Protein 9GY1 (pdb70)

Foldseek 3Di:
DDDDDDPDFAFDDQFAADFDAWAADDPHDGQQETKGADAWFGFTWDGAKFFWAAFAQDPPQRTKTWTAHPQQKIKIKGQFPHFDDDGGDIHHHGDTGTTWHPPDDPDHIIITMFIGRNVHGTDTCPCVRPVGD

InterPro domains:
  IPR011055 Duplicated hybrid motif [G3DSA:2.70.70.10] (82-232)
  IPR011055 Duplicated hybrid motif [SSF51261] (98-229)
  IPR016047 M23ase, beta-sheet core domain [PF01551] (129-225)
  IPR050570 Bacterial cell wall metabolism enzyme [PTHR21666] (83-231)

Organism: NCBI:txid585529

Secondary structure (DSSP, 8-state):
----SS-------S--SEEEE-SEEETTEEE-SEEEE--TT-EEE-SSSEEEEEEEEETTTEEEEEEE-TTS-EEEEESEEEE---TT-EE-TT-EEEEEB--SSSSPSEEEEEEEGGGSS-B-HHHHHHS--

Solvent-accessible surface area: 7519 Å² total; per-residue (Å²): 225,211,213,119,127,120,91,53,86,145,30,46,82,0,2,111,46,162,113,65,23,33,75,11,117,81,180,83,160,81,4,62,0,6,8,12,11,66,39,78,24,22,50,0,54,0,0,5,47,0,42,1,53,40,25,8,119,21,186,68,45,49,84,52,0,53,0,113,0,106,100,11,9,16,0,1,0,0,36,6,86,40,70,98,8,73,99,51,65,120,2,85,20,28,68,67,0,2,61,0,2,15,117,71,122,129,81,39,42,12,0,16,0,10,0,58,59,68,30,32,126,17,65,52,0,50,59,29,21,147,140,101,144

B-factor: mean 14.59, std 9.45, range [0.47, 75.94]

Nearest PDB structures (foldseek):
  4bh5-assembly4_D  TM=9.106E-01  e=2.310E-10  Escherichia coli K-12
  8c0j-assembly1_B  TM=9.126E-01  e=6.199E-10  Citrobacter rodentium
  8tzl-assembly1_E  TM=9.162E-01  e=1.846E-09  Vibrio cholerae
  2gu1-assembly1_A  TM=8.593E-01  e=3.269E-09  Vibrio cholerae
  6ue4-assembly1_B  TM=8.703E-01  e=9.240E-09  Vibrio cholerae O1 biovar El Tor str. N16961

Radius of gyration: 14.31 Å; Cα contacts (8 Å, |Δi|>4): 347; chains: 1; bounding box: 33×42×35 Å

Structure (mmCIF, N/CA/C/O backbone):
data_9GY1
#
_entry.id   9GY1
#
_cell.length_a   52.690
_cell.length_b   52.690
_cell.length_c   77.490
_cell.angle_alpha   90.000
_cell.angle_beta   90.000
_cell.angle_gamma   120.000
#
_symmetry.space_group_name_H-M   'P 61'
#
loop_
_entity.id
_entity.type
_entity.pdbx_description
1 polymer 'Peptidase, M23 family'
2 non-polymer 'ZINC ION'
3 water water
#
loop_
_atom_site.group_PDB
_atom_site.id
_atom_site.type_symbol
_atom_site.label_atom_id
_atom_site.label_alt_id
_atom_site.label_comp_id
_atom_site.label_asym_id
_atom_site.label_entity_id
_atom_site.label_seq_id
_atom_site.pdbx_PDB_ins_code
_atom_site.Cartn_x
_atom_site.Cartn_y
_atom_site.Cartn_z
_atom_site.occupancy
_atom_site.B_iso_or_equiv
_atom_site.auth_seq_id
_atom_site.auth_comp_id
_atom_site.auth_asym_id
_atom_site.auth_atom_id
_atom_site.pdbx_PDB_model_num
ATOM 1 N N . LEU A 1 12 ? 13.60840 1.42154 52.37202 1.000 32.25945 12 LEU A N 1
ATOM 2 C CA . LEU A 1 12 ? 14.50744 2.12349 53.28954 1.000 30.60655 12 LEU A CA 1
ATOM 3 C C . LEU A 1 12 ? 15.96402 1.96305 52.84913 1.000 24.65320 12 LEU A C 1
ATOM 4 O O . LEU A 1 12 ? 16.43696 0.85357 52.59097 1.000 21.76584 12 LEU A O 1
ATOM 9 N N . TYR A 1 13 ? 16.66440 3.08482 52.74852 1.000 22.18902 13 TYR A N 1
ATOM 10 C CA . TYR A 1 13 ? 18.03648 3.09651 52.26729 1.000 21.32521 13 TYR A CA 1
ATOM 11 C C . TYR A 1 13 ? 18.91892 3.81991 53.26911 1.000 20.51621 13 TYR A C 1
ATOM 12 O O . TYR A 1 13 ? 18.50322 4.79800 53.89983 1.000 23.56180 13 TYR A O 1
ATOM 21 N N . PHE A 1 14 ? 20.13586 3.32317 53.41696 1.000 15.70362 14 PHE A N 1
ATOM 22 C CA . PHE A 1 14 ? 21.18442 3.99215 54.17093 1.000 15.54116 14 PHE A CA 1
ATOM 23 C C . PHE A 1 14 ? 22.06692 4.73493 53.18249 1.000 13.28111 14 PHE A C 1
ATOM 24 O O . PHE A 1 14 ? 22.60065 4.12670 52.24693 1.000 13.15037 14 PHE A O 1
ATOM 32 N N . GLN A 1 15 ? 22.22092 6.04254 53.38876 1.000 15.01665 15 GLN A N 1
ATOM 33 C CA . GLN A 1 15 ? 23.00481 6.88924 52.49989 1.000 18.02454 15 GLN A CA 1
ATOM 34 C C . GLN A 1 15 ? 23.61142 8.01811 53.32625 1.000 17.87882 15 GLN A C 1
ATOM 35 O O . GLN A 1 15 ? 22.94077 8.57870 54.19720 1.000 17.74098 15 GLN A O 1
ATOM 41 N N . SER A 1 16 ? 24.87865 8.35279 53.04869 1.000 18.35422 16 SER A N 1
ATOM 42 C CA . SER A 1 16 ? 25.53376 9.46877 53.73945 1.000 21.09041 16 SER A CA 1
ATOM 43 C C . SER A 1 16 ? 25.19503 10.81018 53.09326 1.000 24.56088 16 SER A C 1
ATOM 44 O O . SER A 1 16 ? 24.61139 11.68840 53.73088 1.000 27.21601 16 SER A O 1
ATOM 47 N N . ASN A 1 17 ? 25.58275 11.00576 51.84087 1.000 25.79744 17 ASN A N 1
ATOM 48 C CA . ASN A 1 17 ? 25.25323 12.22400 51.10803 1.000 28.11129 17 ASN A CA 1
ATOM 49 C C . ASN A 1 17 ? 23.95581 11.98938 50.35102 1.000 28.88955 17 ASN A C 1
ATOM 50 O O . ASN A 1 17 ? 23.81415 10.97103 49.67236 1.000 28.29101 17 ASN A O 1
ATOM 55 N N . ALA A 1 18 ? 23.01920 12.93591 50.45751 1.000 31.03525 18 ALA A N 1
ATOM 56 C CA . ALA A 1 18 ? 21.65507 12.75419 49.95868 1.000 32.65914 18 ALA A CA 1
ATOM 57 C C . ALA A 1 18 ? 21.49168 12.99353 48.45954 1.000 32.10558 18 ALA A C 1
ATOM 58 O O . ALA A 1 18 ? 20.37557 12.81058 47.95051 1.000 33.95902 18 ALA A O 1
ATOM 60 N N . GLY A 1 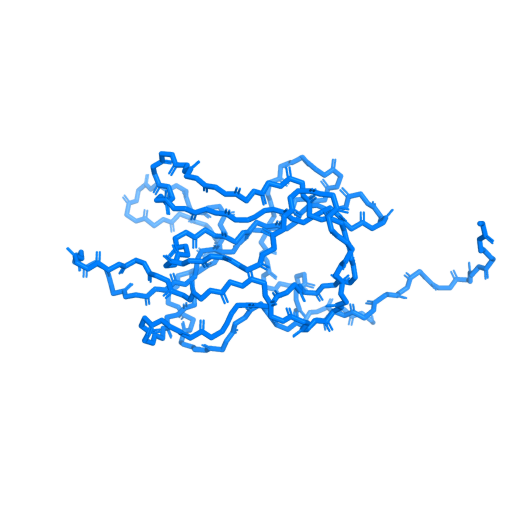19 ? 22.54958 13.39807 47.75140 1.000 29.06057 19 GLY A N 1
ATOM 61 C CA . GLY A 1 19 ? 22.46045 13.76086 46.34261 1.000 26.46090 19 GLY A CA 1
ATOM 62 C C . GLY A 1 19 ? 21.69998 12.78431 45.46282 1.000 23.00898 19 GLY A C 1
ATOM 63 O O . GLY A 1 19 ? 21.86706 11.56912 45.56461 1.000 21.20842 19 GLY A O 1
ATOM 64 N N . GLN A 1 20 ? 20.86072 13.31230 44.58829 1.000 21.30601 20 GLN A N 1
ATOM 65 C CA . GLN A 1 20 ? 20.05755 12.53343 43.66342 1.000 19.77762 20 GLN A CA 1
ATOM 66 C C . GLN A 1 20 ? 20.20456 13.16764 42.28801 1.000 15.42488 20 GLN A C 1
ATOM 67 O O . GLN A 1 20 ? 20.30621 14.38762 42.18598 1.000 16.14774 20 GLN A O 1
ATOM 73 N N . LYS A 1 21 ? 20.20995 12.35839 41.23219 1.000 12.49069 21 LYS A N 1
ATOM 74 C CA . LYS A 1 21 ? 20.42520 12.89656 39.89659 1.000 11.21529 21 LYS A CA 1
ATOM 75 C C . LYS A 1 21 ? 19.30180 13.82929 39.44754 1.000 9.95934 21 LYS A C 1
ATOM 76 O O . LYS A 1 21 ? 18.11312 13.51932 39.58005 1.000 10.31492 21 LYS A O 1
ATOM 82 N N . VAL A 1 22 ? 19.68954 14.96295 38.87954 1.000 9.63520 22 VAL A N 1
ATOM 83 C CA . VAL A 1 22 ? 18.76264 15.95540 38.35043 1.000 8.73943 22 VAL A CA 1
ATOM 84 C C . VAL A 1 22 ? 19.22240 16.33765 36.95076 1.000 8.77863 22 VAL A C 1
ATOM 85 O O . VAL A 1 22 ? 20.41818 16.57339 36.71359 1.000 9.24444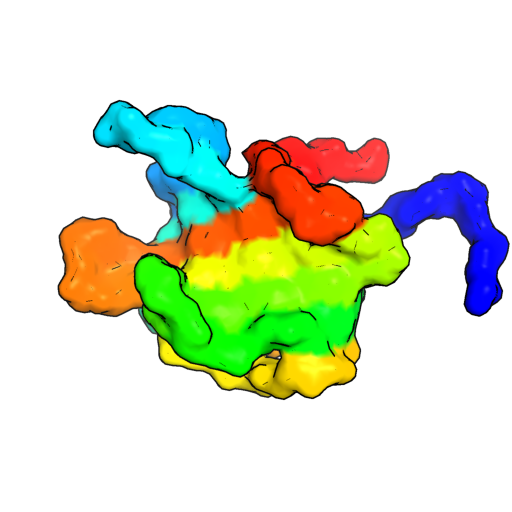 22 VAL A O 1
ATOM 89 N N . VAL A 1 23 ? 18.25756 16.41842 36.03497 1.000 8.85320 23 VAL A N 1
ATOM 90 C CA . VAL A 1 23 ? 18.48297 16.80423 34.64585 1.000 8.97298 23 VAL A CA 1
ATOM 91 C C . VAL A 1 23 ? 17.50486 17.90828 34.26531 1.000 8.70764 23 VAL A C 1
ATOM 92 O O . VAL A 1 23 ? 16.53658 18.19336 34.97897 1.000 8.52689 23 VAL A O 1
ATOM 96 N N . LEU A 1 24 ? 17.76175 18.52423 33.10823 1.000 8.97218 24 LEU A N 1
ATOM 97 C CA . LEU A 1 24 ? 16.90958 19.62815 32.67125 1.000 9.24531 24 LEU A CA 1
ATOM 98 C C . LEU A 1 24 ? 15.49313 19.16638 32.31315 1.000 8.60599 24 LEU A C 1
ATOM 99 O O . LEU A 1 24 ? 15.29818 18.06339 31.80204 1.000 9.20577 24 LEU A O 1
ATOM 104 N N . PRO A 1 25 ? 14.47989 20.02356 32.54291 1.000 8.01496 25 PRO A N 1
ATOM 105 C CA . PRO A 1 25 ? 13.09410 19.64747 32.19990 1.000 8.09021 25 PRO A CA 1
ATOM 106 C C . PRO A 1 25 ? 12.76714 19.81916 30.72250 1.000 8.15362 25 PRO A C 1
ATOM 107 O O . PRO A 1 25 ? 11.77712 19.25051 30.24328 1.000 8.03980 25 PRO A O 1
ATOM 111 N N . ALA A 1 26 ? 13.55872 20.59454 29.98940 1.000 8.23917 26 ALA A N 1
ATOM 112 C CA . ALA A 1 26 ? 13.36136 20.86327 28.57588 1.000 8.57179 26 ALA A CA 1
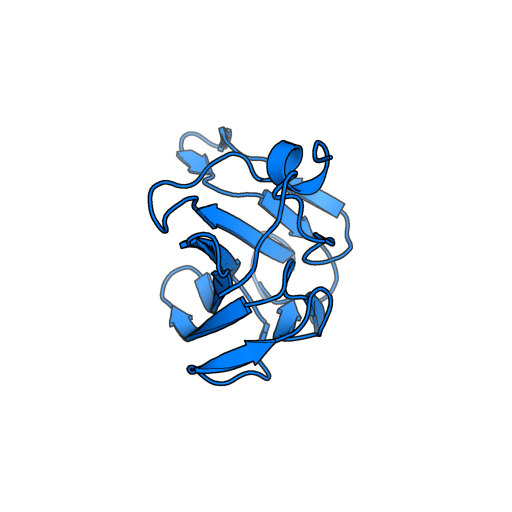ATOM 113 C C . ALA A 1 26 ? 14.58265 21.62458 28.10826 1.000 8.86386 26 ALA A C 1
ATOM 114 O O . ALA A 1 26 ? 15.31080 22.21902 28.90806 1.000 8.95008 26 ALA A O 1
ATOM 116 N N . GLU A 1 27 ? 14.79161 21.59389 26.80022 1.000 9.22290 27 GLU A N 1
ATOM 117 C CA . GLU A 1 27 ? 15.84816 22.35170 26.15335 1.000 9.58004 27 GLU A CA 1
ATOM 118 C C . GLU A 1 27 ? 15.23352 23.49848 25.36370 1.000 9.78806 27 GLU A C 1
ATOM 119 O O . GLU A 1 27 ? 14.13622 23.37006 24.80311 1.000 10.01740 27 GLU A O 1
ATOM 125 N N . GLY A 1 28 ? 15.91292 24.63502 25.36535 1.000 9.59903 28 GLY A N 1
ATOM 126 C CA . GLY A 1 28 ? 15.46097 25.78945 24.61830 1.000 10.36088 28 GLY A CA 1
ATOM 127 C C . GLY A 1 28 ? 16.03059 27.06454 25.20891 1.000 10.81845 28 GLY A C 1
ATOM 128 O O . GLY A 1 28 ? 16.95224 27.04051 26.01112 1.000 12.46035 28 GLY A O 1
ATOM 129 N N . ARG A 1 29 ? 15.46090 28.18289 24.77685 1.000 10.08402 29 ARG A N 1
ATOM 130 C CA . ARG A 1 29 ? 15.93835 29.49220 25.20169 1.000 10.59605 29 ARG A CA 1
ATOM 131 C C . ARG A 1 29 ? 15.34925 29.86502 26.55981 1.000 9.91215 29 ARG A C 1
ATOM 132 O O . ARG A 1 29 ? 14.15817 29.67283 26.80811 1.000 9.42142 29 ARG A O 1
ATOM 140 N N . PHE A 1 30 ? 16.19098 30.36338 27.45522 1.000 10.38719 30 PHE A N 1
ATOM 141 C CA . PHE A 1 30 ? 15.72612 30.79119 28.77374 1.000 10.56088 30 PHE A CA 1
ATOM 142 C C . PHE A 1 30 ? 15.12191 32.17823 28.59531 1.000 10.76429 30 PHE A C 1
ATOM 143 O O . PHE A 1 30 ? 15.83767 33.16508 28.45857 1.000 12.35935 30 PHE A O 1
ATOM 151 N N . THR A 1 31 ? 13.79879 32.27860 28.57753 1.000 9.98603 31 THR A N 1
ATOM 152 C CA . THR A 1 31 ? 13.17124 33.54474 28.22714 1.000 10.53641 31 THR A CA 1
ATOM 153 C C . THR A 1 31 ? 12.61813 34.30834 29.40913 1.000 10.59628 31 THR A C 1
ATOM 154 O O . THR A 1 31 ? 12.34407 35.49541 29.26834 1.000 12.22391 31 THR A O 1
ATOM 158 N N . SER A 1 32 ? 12.41467 33.67347 30.55329 1.000 9.62827 32 SER A 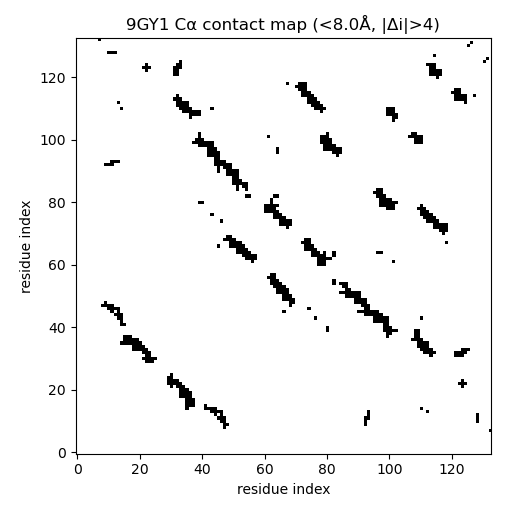N 1
ATOM 159 C CA . SER A 1 32 ? 11.81929 34.39475 31.67904 1.000 9.46092 32 SER A CA 1
ATOM 160 C C . SER A 1 32 ? 12.23038 33.72537 32.97743 1.000 9.35527 32 SER A C 1
ATOM 161 O O . SER A 1 32 ? 11.94160 32.53748 33.18429 1.000 9.57358 32 SER A O 1
ATOM 164 N N . GLY A 1 33 ? 12.88662 34.47343 33.84770 1.000 10.14171 33 GLY A N 1
ATOM 165 C CA . GLY A 1 33 ? 13.35078 33.94356 35.10259 1.000 9.93379 33 GLY A CA 1
ATOM 166 C C . GLY A 1 33 ? 12.36584 34.11827 36.24092 1.000 9.29644 33 GLY A C 1
ATOM 167 O O . GLY A 1 33 ? 11.26764 34.65654 36.09302 1.000 9.65694 33 GLY A O 1
ATOM 168 N N . TYR A 1 34 ? 12.79296 33.63936 37.40505 1.000 9.30256 34 TYR A N 1
ATOM 169 C CA . TYR A 1 34 ? 11.99736 33.70719 38.62009 1.000 10.05170 34 TYR A CA 1
ATOM 170 C C . TYR A 1 34 ? 12.10827 35.10066 39.20429 1.000 10.45638 34 TYR A C 1
ATOM 171 O O . TYR A 1 34 ? 13.21596 35.60357 39.37945 1.000 12.56023 34 TYR A O 1
ATOM 180 N N . GLY A 1 35 ? 10.97174 35.73368 39.50472 1.000 9.42582 35 GLY A N 1
ATOM 181 C CA . GLY A 1 35 ? 10.97644 37.08947 40.01663 1.000 10.24735 35 GLY A CA 1
ATOM 182 C C . GLY A 1 35 ? 9.95983 37.94554 39.28428 1.000 9.63032 35 GLY A C 1
ATOM 183 O O . GLY A 1 35 ? 9.19728 37.46850 38.42674 1.000 9.09857 35 GLY A O 1
ATOM 184 N N . PRO A 1 36 ? 9.91714 39.23318 39.62176 1.000 10.59683 36 PRO A N 1
ATOM 185 C CA . PRO A 1 36 ? 8.90294 40.11427 39.02010 1.000 11.35182 36 PRO A CA 1
ATOM 186 C C . PRO A 1 36 ? 9.14864 40.35107 37.53823 1.000 11.05618 36 PRO A C 1
ATOM 187 O O . PRO A 1 36 ? 10.28854 40.41426 37.06804 1.000 11.38514 36 PRO A O 1
ATOM 191 N N . ARG A 1 37 ? 8.04472 40.46450 36.80240 1.000 10.65729 37 ARG A N 1
ATOM 192 C CA . ARG A 1 37 ? 8.05755 40.85857 35.39391 1.000 10.83132 37 ARG A CA 1
ATOM 193 C C . ARG A 1 37 ? 6.73210 41.54652 35.12271 1.000 10.94791 37 ARG A C 1
ATOM 194 O O . ARG A 1 37 ? 5.69057 41.10570 35.61318 1.000 10.10105 37 ARG A O 1
ATOM 202 N N . TRP A 1 38 ? 6.78975 42.63568 34.36725 1.000 11.65308 38 TRP A N 1
ATOM 203 C CA . TRP A 1 38 ? 5.61583 43.43832 34.04467 1.000 12.24702 38 TRP A CA 1
ATOM 204 C C . TRP A 1 38 ? 4.72144 43.66945 35.26104 1.000 13.45907 38 TRP A C 1
ATOM 205 O O . TRP A 1 38 ? 3.49254 43.69068 35.13539 1.000 14.25139 38 TRP A O 1
ATOM 216 N N . GLY A 1 39 ? 5.33015 43.86782 36.43290 1.000 14.63293 39 GLY A N 1
ATOM 217 C CA . GLY A 1 39 ? 4.57495 44.22609 37.61290 1.000 15.41724 39 GLY A CA 1
ATOM 218 C C . GLY A 1 39 ? 3.98465 43.06650 38.38858 1.000 15.31990 39 GLY A C 1
ATOM 219 O O . GLY A 1 39 ? 3.24851 43.30041 39.35732 1.000 17.35852 39 GLY A O 1
ATOM 220 N N . ARG A 1 40 ? 4.30769 41.81874 38.03343 1.000 13.05606 40 ARG A N 1
ATOM 221 C CA . ARG A 1 40 ? 3.71020 40.65359 38.67078 1.000 12.06703 40 ARG A CA 1
ATOM 222 C C . ARG A 1 40 ? 4.76177 39.56420 38.86390 1.000 10.93829 40 ARG A C 1
ATOM 223 O O . ARG A 1 40 ? 5.56512 39.29241 37.97484 1.000 10.74132 40 ARG A O 1
ATOM 231 N N . MET A 1 41 ? 4.75117 38.91020 40.01237 1.000 10.63249 41 MET A N 1
ATOM 232 C CA . MET A 1 41 ? 5.68458 37.81368 40.25884 1.000 10.23912 41 MET A CA 1
ATOM 233 C C . MET A 1 41 ? 5.53863 36.66146 39.27399 1.000 9.98175 41 MET A C 1
ATOM 234 O O . MET A 1 41 ? 4.43070 36.20458 38.99044 1.000 10.69612 41 MET A O 1
ATOM 239 N N . HIS A 1 42 ? 6.67353 36.18631 38.75361 1.000 8.28805 42 HIS A N 1
ATOM 240 C CA . HIS A 1 42 ? 6.75552 34.93828 37.99454 1.000 8.38411 42 HIS A CA 1
ATOM 241 C C . HIS A 1 42 ? 7.35812 33.86511 38.90089 1.000 8.31412 42 HIS A C 1
ATOM 242 O O . HIS A 1 42 ? 8.49909 33.99669 39.34884 1.000 8.40829 42 HIS A O 1
ATOM 249 N N . ASN A 1 43 ? 6.59005 32.81397 39.18705 1.000 8.22146 43 ASN A N 1
ATOM 250 C CA . ASN A 1 43 ? 6.97197 31.83137 40.19320 1.000 8.23718 43 ASN A CA 1
ATOM 251 C C . ASN A 1 43 ? 7.71691 30.63421 39.63540 1.000 8.21998 43 ASN A C 1
ATOM 252 O O . ASN A 1 43 ? 7.75719 29.60018 40.29902 1.000 9.15920 43 ASN A O 1
ATOM 257 N N . GLY A 1 44 ? 8.30276 30.74991 38.45547 1.000 8.21897 44 GLY A N 1
ATOM 258 C CA . GLY A 1 44 ? 9.08801 29.67013 37.89693 1.000 7.93252 44 GLY A CA 1
ATOM 259 C C . GLY A 1 44 ? 9.95388 30.22387 36.79050 1.000 8.10299 44 GLY A C 1
ATOM 260 O O . GLY A 1 44 ? 10.28087 31.41498 36.78674 1.000 8.78809 44 GLY A O 1
ATOM 261 N N . ILE A 1 45 ? 10.37274 29.33612 35.87302 1.000 7.69365 45 ILE A N 1
ATOM 262 C CA . ILE A 1 45 ? 11.12631 29.75529 34.69461 1.000 7.64119 45 ILE A CA 1
ATOM 263 C C . ILE A 1 45 ? 10.41997 29.29644 33.43985 1.000 8.06403 45 ILE A C 1
ATOM 264 O O . ILE A 1 45 ? 9.70781 28.28370 33.43429 1.000 8.30751 45 ILE A O 1
ATOM 269 N N . ASP A 1 46 ? 10.65090 30.04515 32.36484 1.000 7.83989 46 ASP A N 1
ATOM 270 C CA . ASP A 1 46 ? 10.13838 29.67836 31.04812 1.000 7.55469 46 ASP A CA 1
ATOM 271 C C . ASP A 1 46 ? 11.28809 29.32094 30.12058 1.000 7.24451 46 ASP A C 1
ATOM 272 O O . ASP A 1 46 ? 12.28964 30.04862 30.04824 1.000 8.20682 46 ASP A O 1
ATOM 277 N N . ILE A 1 47 ? 11.13468 28.19254 29.42667 1.000 7.75925 47 ILE A N 1
ATOM 278 C CA . ILE A 1 47 ? 12.09900 27.66903 28.45908 1.000 8.29390 47 ILE A CA 1
ATOM 279 C C . ILE A 1 47 ? 11.36452 27.53317 27.12783 1.000 8.50336 47 ILE A C 1
ATOM 280 O O . ILE A 1 47 ? 10.39343 26.77552 27.03270 1.000 8.72611 47 ILE A O 1
ATOM 285 N N . ALA A 1 48 ? 11.81156 28.26988 26.11047 1.000 8.65739 48 ALA A N 1
ATOM 286 C CA . ALA A 1 48 ? 11.07940 28.41276 24.85650 1.000 8.45909 48 ALA A CA 1
ATOM 287 C C . ALA A 1 48 ? 11.66924 27.51895 23.77423 1.000 8.74425 48 ALA A C 1
ATOM 288 O O . ALA A 1 48 ? 12.89021 27.47652 23.58489 1.000 9.33673 48 ALA A O 1
ATOM 290 N N . ASN A 1 49 ? 10.79421 26.87744 23.01505 1.000 9.04911 49 ASN A N 1
ATOM 291 C CA . ASN A 1 49 ? 11.16119 26.00312 21.89880 1.000 9.50792 49 ASN A CA 1
ATOM 292 C C . ASN A 1 49 ? 9.85776 25.71099 21.15576 1.000 9.57530 49 ASN A C 1
ATOM 293 O O . ASN A 1 49 ? 8.79920 26.21188 21.53255 1.000 10.38805 49 ASN A O 1
ATOM 298 N N . GLY A 1 50 ? 9.92197 24.92332 20.07870 1.000 9.84799 50 GLY A N 1
ATOM 299 C CA . GLY A 1 50 ? 8.72256 24.70343 19.28674 1.000 9.83608 50 GLY A CA 1
ATOM 300 C C . GLY A 1 50 ? 7.70975 23.82209 19.99644 1.000 9.91291 50 GLY A C 1
ATOM 301 O O . GLY A 1 50 ? 8.04119 22.97846 20.83639 1.000 9.66070 50 GLY A O 1
ATOM 302 N N . ILE A 1 51 ? 6.44326 23.98418 19.60733 1.000 9.80439 51 ILE A N 1
ATOM 303 C CA . ILE A 1 51 ? 5.40643 23.07553 20.08069 1.000 9.79738 51 ILE A CA 1
ATOM 304 C C . ILE A 1 51 ? 5.81861 21.65208 19.75907 1.000 10.05495 51 ILE A C 1
ATOM 305 O O . ILE A 1 51 ? 6.24319 21.35918 18.63870 1.000 10.40413 51 ILE A O 1
ATOM 310 N N . GLY A 1 52 ? 5.67999 20.75869 20.73413 1.000 8.96692 52 GLY A N 1
ATOM 311 C CA . GLY A 1 52 ? 6.07656 19.38450 20.55718 1.000 9.37774 52 GLY A CA 1
ATOM 312 C C . GLY A 1 52 ? 7.40672 19.04875 21.20335 1.000 9.03769 52 GLY A C 1
ATOM 313 O O . GLY A 1 52 ? 7.71378 17.85690 21.39238 1.000 10.07063 52 GLY A O 1
ATOM 314 N N . THR A 1 53 ? 8.18696 20.05689 21.60803 1.000 8.66576 53 THR A N 1
ATOM 315 C CA . THR A 1 53 ? 9.49485 19.78409 22.19346 1.000 8.55263 53 THR A CA 1
ATOM 316 C C . THR A 1 53 ? 9.32633 18.89074 23.42386 1.000 7.95023 53 THR A C 1
ATOM 317 O O . THR A 1 53 ? 8.48892 19.18210 24.28995 1.000 8.39675 53 THR A O 1
ATOM 321 N N . PRO A 1 54 ? 10.10535 17.81434 23.55867 1.000 8.45444 54 PRO A N 1
ATOM 322 C CA . PRO A 1 54 ? 9.92206 16.93546 24.72591 1.000 8.04942 54 PRO A CA 1
ATOM 323 C C . PRO A 1 54 ? 10.14777 17.64559 26.05145 1.000 7.56492 54 PRO A C 1
ATOM 324 O O . PRO A 1 54 ? 11.03195 18.49803 26.20220 1.000 8.21958 54 PRO A O 1
ATOM 328 N N . ILE A 1 55 ? 9.31450 17.26456 27.01948 1.000 7.41645 55 ILE A N 1
ATOM 329 C CA . ILE A 1 55 ? 9.41502 17.69728 28.40942 1.000 7.47913 55 ILE A CA 1
ATOM 330 C C . ILE A 1 55 ? 9.77446 16.47739 29.24104 1.000 7.74499 55 ILE A C 1
ATOM 331 O O . ILE A 1 55 ? 9.19764 15.40378 29.04162 1.000 7.86351 55 ILE A O 1
ATOM 336 N N . TYR A 1 56 ? 10.71059 16.64302 30.17234 1.000 7.60713 56 TYR A N 1
ATOM 337 C CA . TYR A 1 56 ? 11.26551 15.53401 30.93943 1.000 7.59415 56 TYR A CA 1
ATOM 338 C C . TYR A 1 56 ? 11.04014 15.70057 32.43995 1.000 7.70508 56 TYR A C 1
ATOM 339 O O . TYR A 1 56 ? 11.11897 16.80652 32.97351 1.000 8.20738 56 TYR A O 1
ATOM 348 N N . SER A 1 57 ? 10.80731 14.59324 33.14720 1.000 7.78793 57 SER A N 1
ATOM 349 C CA . SER A 1 57 ? 10.88669 14.67624 34.60489 1.000 7.80809 57 SER A CA 1
ATOM 350 C C . SER A 1 57 ? 12.33071 14.97638 34.99676 1.000 8.03233 57 SER A C 1
ATOM 351 O O . SER A 1 57 ? 13.24973 14.29590 34.53230 1.000 8.88691 57 SER A O 1
ATOM 354 N N . VAL A 1 58 ? 12.53562 15.95917 35.88254 1.000 7.93084 58 VAL A N 1
ATOM 355 C CA . VAL A 1 58 ? 13.90719 16.34710 36.20393 1.000 7.68161 58 VAL A CA 1
ATOM 356 C C . VAL A 1 58 ? 14.60580 15.35954 37.11850 1.000 8.40703 58 VAL A C 1
ATOM 357 O O . VAL A 1 58 ? 15.82853 15.38004 37.21071 1.000 8.95426 58 VAL A O 1
ATOM 361 N N . MET A 1 59 ? 13.85228 14.52098 37.80918 1.000 9.03146 59 MET A N 1
ATOM 362 C CA . MET A 1 59 ? 14.35397 13.61881 38.82853 1.000 9.95543 59 MET A CA 1
ATOM 363 C C . MET A 1 59 ? 13.39344 12.43995 38.86873 1.000 9.93629 59 MET A C 1
ATOM 364 O O . MET A 1 59 ? 12.22258 12.57729 38.50157 1.000 9.45479 59 MET A O 1
ATOM 369 N N . ASP A 1 60 ? 13.86441 11.29330 39.34683 1.000 9.93763 60 ASP A N 1
ATOM 370 C CA . ASP A 1 60 ? 12.95224 10.17716 39.58582 1.000 9.92961 60 ASP A CA 1
ATOM 371 C C . ASP A 1 60 ? 11.78097 10.65913 40.43657 1.000 9.75290 60 ASP A C 1
ATOM 372 O O . ASP A 1 60 ? 11.95480 11.46918 41.34903 1.000 10.24215 60 ASP A O 1
ATOM 377 N N . GLY A 1 61 ? 10.58753 10.14178 40.17842 1.000 9.67468 61 GLY A N 1
ATOM 378 C CA . GLY A 1 61 ? 9.46487 10.52395 41.02682 1.000 9.97953 61 GLY A CA 1
ATOM 379 C C . GLY A 1 61 ? 8.18111 9.86983 40.56289 1.000 9.81700 61 GLY A C 1
ATOM 380 O O . GLY A 1 61 ? 8.18653 8.98101 39.69912 1.000 10.93480 61 GLY A O 1
ATOM 381 N N . THR A 1 62 ? 7.07197 10.30791 41.16776 1.000 10.47574 62 THR A N 1
ATOM 382 C CA . THR A 1 62 ? 5.73619 9.77142 40.91797 1.000 10.38442 62 THR A CA 1
ATOM 383 C C . THR A 1 62 ? 4.82352 10.89259 40.44015 1.000 9.68421 62 THR A C 1
ATOM 384 O O . THR A 1 62 ? 4.75928 11.96866 41.05388 1.000 9.92393 62 THR A O 1
ATOM 388 N N . VAL A 1 63 ? 4.12979 10.65938 39.32883 1.000 9.34577 63 VAL A N 1
ATOM 389 C CA . VAL A 1 63 ? 3.23529 11.69100 38.79518 1.000 9.36199 63 VAL A CA 1
ATOM 390 C C . VAL A 1 63 ? 2.04250 11.86238 39.72589 1.000 9.40797 63 VAL A C 1
ATOM 391 O O . VAL A 1 63 ? 1.39558 10.87681 40.09747 1.000 10.58941 63 VAL A O 1
ATOM 395 N N . ILE A 1 64 ? 1.74928 13.10675 40.12060 1.000 8.94337 64 ILE A N 1
ATOM 396 C CA . ILE A 1 64 ? 0.57606 13.39297 40.95061 1.000 8.98669 64 ILE A CA 1
ATOM 397 C C . ILE A 1 64 ? -0.47496 14.25215 40.25432 1.000 8.25398 64 ILE A C 1
ATOM 398 O O . ILE A 1 64 ? -1.59603 14.36384 40.76749 1.000 8.78280 64 ILE A O 1
ATOM 403 N N . ASN A 1 65 ? -0.15310 14.84793 39.10347 1.000 8.14561 65 ASN A N 1
ATOM 404 C CA . ASN A 1 65 ? -1.12195 15.60065 38.31509 1.000 7.69190 65 ASN A CA 1
ATOM 405 C C . ASN A 1 65 ? -0.77482 15.42377 36.84962 1.000 8.10337 65 ASN A C 1
ATOM 406 O O . ASN A 1 65 ? 0.41083 15.36782 36.49392 1.000 8.48310 65 ASN A O 1
ATOM 411 N N . ALA A 1 66 ? -1.80429 15.36145 36.01019 1.000 8.59850 66 ALA A N 1
ATOM 412 C CA . ALA A 1 66 ? -1.62964 15.29516 34.56853 1.000 9.70249 66 ALA A CA 1
ATOM 413 C C . ALA A 1 66 ? -2.99996 15.58088 33.98742 1.000 10.50918 66 ALA A C 1
ATOM 414 O O . ALA A 1 66 ? -3.89304 14.73517 34.08008 1.000 11.99789 66 ALA A O 1
ATOM 416 N N . GLY A 1 67 ? -3.20521 16.7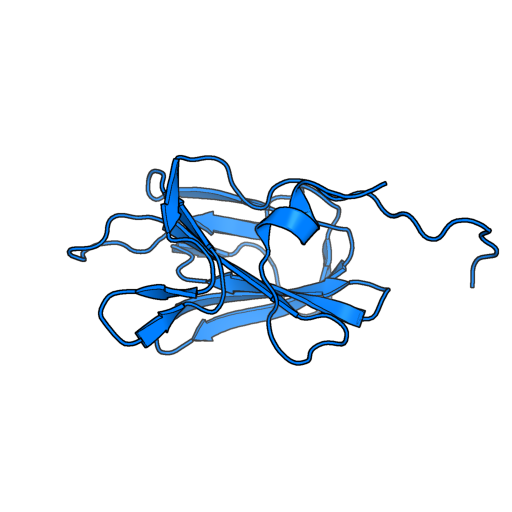7691 33.44863 1.000 10.00497 67 GLY A N 1
ATOM 417 C CA . GLY A 1 67 ? -4.51566 17.13511 32.95869 1.000 10.15987 67 GLY A CA 1
ATOM 418 C C . GLY A 1 67 ? -4.65141 18.61773 32.72921 1.000 10.11028 67 GLY A C 1
ATOM 419 O O . GLY A 1 67 ? -3.68590 19.37419 32.82205 1.000 10.23911 67 GLY A O 1
ATOM 420 N N . PRO A 1 68 ? -5.86895 19.05966 32.44113 1.000 11.15642 68 PRO A N 1
ATOM 421 C CA . PRO A 1 68 ? -6.10295 20.49005 32.22376 1.000 11.66586 68 PRO A CA 1
ATOM 422 C C . PRO A 1 68 ? -5.97780 21.26050 33.51626 1.000 11.45561 68 PRO A C 1
ATOM 423 O O . PRO A 1 68 ? -6.24103 20.76111 34.61473 1.000 11.15807 68 PRO A O 1
ATOM 427 N N . ALA A 1 69 ? -5.54647 22.49968 33.37327 1.000 12.28410 69 ALA A N 1
ATOM 428 C CA . ALA A 1 69 ? -5.40712 23.39433 34.50550 1.000 13.64712 69 ALA A CA 1
ATOM 429 C C . ALA A 1 69 ? -5.61986 24.79711 33.97490 1.0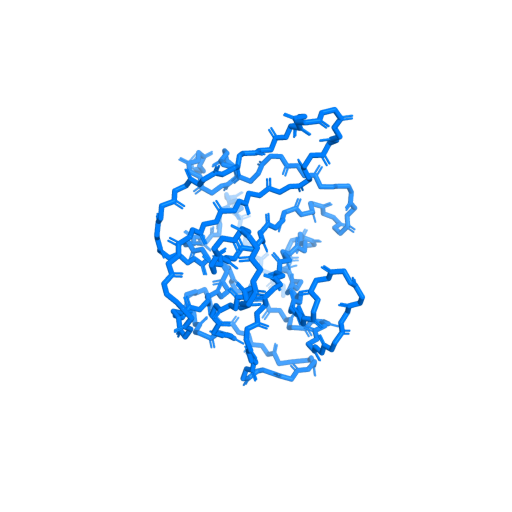00 15.55733 69 ALA A C 1
ATOM 430 O O . ALA A 1 69 ? -4.99903 25.18040 32.97970 1.000 17.00344 69 ALA A O 1
ATOM 432 N N . GLN A 1 70 ? -6.51545 25.53884 34.60529 1.000 16.11181 70 GLN A N 1
ATOM 433 C CA . GLN A 1 70 ? -6.78130 26.89513 34.16570 1.000 18.22117 70 GLN A CA 1
ATOM 434 C C . GLN A 1 70 ? -5.50957 27.73162 34.21522 1.000 19.36520 70 GLN A C 1
ATOM 435 O O . GLN A 1 70 ? -4.65533 27.57607 35.09384 1.000 20.98271 70 GLN A O 1
ATOM 441 N N . GLY A 1 71 ? -5.33804 28.57097 33.24376 1.000 19.22181 71 GLY A N 1
ATOM 442 C CA . GLY A 1 71 ? -4.12066 29.33518 33.35374 1.000 18.65291 71 GLY A CA 1
ATOM 443 C C . GLY A 1 71 ? -2.89700 28.64637 32.80085 1.000 18.62194 71 GLY A C 1
ATOM 444 O O . GLY A 1 71 ? -2.14821 29.29928 32.08709 1.000 20.64866 71 GLY A O 1
ATOM 445 N N . PHE A 1 72 ? -2.66473 27.35976 33.09202 1.000 15.53960 72 PHE A N 1
ATOM 446 C CA . PHE A 1 72 ? -1.56806 26.63721 32.45466 1.000 14.02417 72 PHE A CA 1
ATOM 447 C C . PHE A 1 72 ? -1.98082 25.96734 31.15396 1.000 13.65669 72 PHE A C 1
ATOM 448 O O . PHE A 1 72 ? -1.10123 25.50852 30.41392 1.000 14.43356 72 PHE A O 1
ATOM 456 N N . GLY A 1 73 ? -3.28514 25.86579 30.86637 1.000 12.69007 73 GLY A N 1
ATOM 457 C CA . GLY A 1 73 ? -3.75241 25.05505 29.75993 1.000 12.63916 73 GLY A CA 1
ATOM 458 C C . GLY A 1 73 ? -3.77934 23.60144 30.17099 1.000 11.03752 73 GLY A C 1
ATOM 459 O O . GLY A 1 73 ? -4.82612 23.05093 30.51250 1.000 12.15528 73 GLY A O 1
ATOM 460 N N . LYS A 1 74 ? -2.62603 22.96262 30.12706 1.000 10.26729 74 LYS A N 1
ATOM 461 C CA . LYS A 1 74 ? -2.42593 21.62707 30.66493 1.000 9.98947 74 LYS A CA 1
ATOM 462 C C . LYS A 1 74 ? -1.14862 21.61734 31.48749 1.000 9.10859 74 LYS A C 1
ATOM 463 O O . LYS A 1 74 ? -0.21886 22.39782 31.23929 1.000 9.16616 74 LYS A O 1
ATOM 469 N N . TRP A 1 75 ? -1.07995 20.69143 32.43857 1.000 9.03965 75 TRP A N 1
ATOM 470 C CA . TRP A 1 75 ? 0.11825 20.58881 33.25917 1.000 8.56143 75 TRP A CA 1
ATOM 471 C C . TRP A 1 75 ? 0.35788 19.14912 33.68285 1.000 8.52517 75 TRP A C 1
ATOM 472 O O . TRP A 1 75 ? -0.51590 18.28397 33.56567 1.000 9.31704 75 TRP A O 1
ATOM 483 N N . VAL A 1 76 ? 1.57543 18.92105 34.17659 1.000 8.05113 76 VAL A N 1
ATOM 484 C CA . VAL A 1 76 ? 1.95840 17.72124 34.89596 1.000 8.48290 76 VAL A CA 1
ATOM 485 C C . VAL A 1 76 ? 2.64788 18.17128 36.17705 1.000 7.91219 76 VAL A C 1
ATOM 486 O O . VAL A 1 76 ? 3.35003 19.18997 36.18251 1.000 8.28700 76 VAL A O 1
ATOM 490 N N . ARG A 1 77 ? 2.43939 17.43197 37.27711 1.000 7.97966 77 ARG A N 1
ATOM 491 C CA . ARG A 1 77 ? 3.27549 17.59913 38.46902 1.000 7.70034 77 ARG A CA 1
ATOM 492 C C . ARG A 1 77 ? 3.85055 16.25478 38.85978 1.000 7.59705 77 ARG A C 1
ATOM 493 O O . ARG A 1 77 ? 3.16327 15.23400 38.77499 1.000 8.22100 77 ARG A O 1
ATOM 501 N N . VAL A 1 78 ? 5.10356 16.26718 39.29708 1.000 8.37250 78 VAL A N 1
ATOM 502 C CA . VAL A 1 78 ? 5.80106 15.06712 39.73830 1.000 8.56636 78 VAL A CA 1
ATOM 503 C C . VAL A 1 78 ? 6.25404 15.28340 41.16784 1.000 8.59933 78 VAL A C 1
ATOM 504 O O . VAL A 1 78 ? 6.83550 16.32711 41.49138 1.000 9.29020 78 VAL A O 1
ATOM 508 N N . ARG A 1 79 ? 5.97846 14.30810 42.02354 1.000 8.62057 79 ARG A N 1
ATOM 509 C CA . ARG A 1 79 ? 6.45084 14.34010 43.40269 1.000 9.56501 79 ARG A CA 1
ATOM 510 C C . ARG A 1 79 ? 7.69504 13.45942 43.52388 1.000 9.73989 79 ARG A C 1
ATOM 511 O O . ARG A 1 79 ? 7.66531 12.27132 43.18192 1.000 10.49393 79 ARG A O 1
ATOM 519 N N . HIS A 1 80 ? 8.79349 14.05238 43.96553 1.000 9.81079 80 HIS A N 1
ATOM 520 C CA . HIS A 1 80 ? 10.05754 13.34957 44.14158 1.000 10.60593 80 HIS A CA 1
ATOM 521 C C . HIS A 1 80 ? 10.13693 12.79550 45.55866 1.000 12.38833 80 HIS A C 1
ATOM 522 O O . HIS A 1 80 ? 9.41784 13.23657 46.45598 1.000 12.61968 80 HIS A O 1
ATOM 529 N N . ASP A 1 81 ? 11.01015 11.80299 45.74743 1.000 14.03553 81 ASP A N 1
ATOM 530 C CA . ASP A 1 81 ? 10.99681 11.06988 47.01018 1.000 15.76839 81 ASP A CA 1
ATOM 531 C C . ASP A 1 81 ? 11.43288 11.92115 48.19833 1.000 17.15287 81 ASP A C 1
ATOM 532 O O . ASP A 1 81 ? 11.06901 11.59034 49.33318 1.000 18.62333 81 ASP A O 1
ATOM 537 N N . ASP A 1 82 ? 12.16698 13.01837 47.97186 1.000 17.43344 82 ASP A N 1
ATOM 538 C CA . ASP A 1 82 ? 12.50344 13.90758 49.08020 1.000 18.61894 82 ASP A CA 1
ATOM 539 C C . ASP A 1 82 ? 11.37424 14.87465 49.40781 1.000 18.78443 82 ASP A C 1
ATOM 540 O O . ASP A 1 82 ? 11.55173 15.74106 50.27262 1.000 20.82106 82 ASP A O 1
ATOM 545 N N . GLY A 1 83 ? 10.22096 14.75413 48.74387 1.000 16.31585 83 GLY A N 1
ATOM 546 C CA . GLY A 1 83 ? 9.08249 15.61535 48.98484 1.000 14.96899 83 GLY A CA 1
ATOM 547 C C . GLY A 1 83 ? 8.98829 16.81182 48.06782 1.000 13.14401 83 GLY A C 1
ATOM 548 O O . GLY A 1 83 ? 7.96353 17.49560 48.08507 1.000 13.79183 83 GLY A O 1
ATOM 549 N N . THR A 1 84 ? 10.02467 17.10947 47.28257 1.000 11.71480 84 THR A N 1
ATOM 550 C CA . THR A 1 84 ? 9.93842 18.21985 46.34209 1.000 11.23107 84 THR A CA 1
ATOM 551 C C . THR A 1 84 ? 8.93995 17.87838 45.25405 1.000 10.34570 84 THR A C 1
ATOM 552 O O . THR A 1 84 ? 8.88687 16.74679 44.77351 1.000 11.04879 84 THR A O 1
ATOM 556 N N . ILE A 1 85 ? 8.12714 18.85720 44.87321 1.000 9.71713 85 ILE A N 1
ATOM 557 C CA . ILE A 1 85 ? 7.23987 18.71431 43.72535 1.000 9.35320 85 ILE A CA 1
ATOM 558 C C . ILE A 1 85 ? 7.77894 19.59335 42.60820 1.000 7.89098 85 ILE A C 1
ATOM 559 O O . ILE A 1 85 ? 8.11422 20.75989 42.83892 1.000 8.81780 85 ILE A O 1
ATOM 564 N N . THR A 1 86 ? 7.84721 19.04493 41.39395 1.000 7.51894 86 THR A N 1
ATOM 565 C CA . THR A 1 86 ? 8.14618 19.86821 40.22849 1.000 7.70717 86 THR A CA 1
ATOM 566 C C . THR A 1 86 ? 6.91753 19.99320 39.34166 1.000 6.67941 86 THR A C 1
ATOM 567 O O . THR A 1 86 ? 6.06491 19.09500 39.28732 1.000 7.82596 86 THR A O 1
ATOM 571 N N . VAL A 1 87 ? 6.81173 21.14424 38.68186 1.000 6.94410 87 VAL A N 1
ATOM 572 C CA . VAL A 1 87 ? 5.61428 21.53759 37.94418 1.000 7.40018 87 VAL A CA 1
ATOM 573 C C . VAL A 1 87 ? 5.98626 21.81976 36.49611 1.000 7.02548 87 VAL A C 1
ATOM 574 O O . VAL A 1 87 ? 6.97324 22.52139 36.23125 1.000 7.39746 87 VAL A O 1
ATOM 578 N N . TYR A 1 88 ? 5.18136 21.29536 35.56820 1.000 7.52187 88 TYR A N 1
ATOM 579 C CA . TYR A 1 88 ? 5.43625 21.38959 34.13174 1.000 7.43313 88 TYR A CA 1
ATOM 580 C C . TYR A 1 88 ? 4.15971 21.95183 33.51207 1.000 7.20148 88 TYR A C 1
ATOM 581 O O . TYR A 1 88 ? 3.18515 21.21959 33.30527 1.000 7.67023 88 TYR A O 1
ATOM 590 N N . GLY A 1 89 ? 4.14837 23.25483 33.21460 1.000 7.43769 89 GLY A N 1
ATOM 591 C CA . GLY A 1 89 ? 2.94886 23.92575 32.75250 1.000 7.68148 89 GLY A CA 1
ATOM 592 C C . GLY A 1 89 ? 2.97844 24.31223 31.28786 1.000 7.49025 89 GLY A C 1
ATOM 593 O O . GLY A 1 89 ? 4.04588 24.41220 30.66434 1.000 8.35569 89 GLY A O 1
ATOM 594 N N . HIS A 1 90 ? 1.78587 24.54616 30.73841 1.000 7.95343 90 HIS A N 1
ATOM 595 C CA . HIS A 1 90 ? 1.61117 24.93067 29.33815 1.000 8.60434 90 HIS A CA 1
ATOM 596 C C . HIS A 1 90 ? 1.96991 23.80911 28.38232 1.000 9.13050 90 HIS A C 1
ATOM 597 O O . HIS A 1 90 ? 2.30825 24.07775 27.22407 1.000 10.80249 90 HIS A O 1
ATOM 604 N N . VAL A 1 91 ? 1.85861 22.54916 28.82923 1.000 8.34842 91 VAL A N 1
ATOM 605 C CA . VAL A 1 91 ? 2.20000 21.44289 27.94255 1.000 8.58556 91 VAL A CA 1
ATOM 606 C C . VAL A 1 91 ? 1.12569 21.27452 26.86941 1.000 8.90619 91 VAL A C 1
ATOM 607 O O . VAL A 1 91 ? -0.07306 21.49341 27.10420 1.000 9.72855 91 VAL A O 1
ATOM 611 N N . HIS A 1 92 ? 1.57081 20.89093 25.66784 1.000 9.03833 92 HIS A N 1
ATOM 612 C CA . HIS A 1 92 ? 0.68666 20.60625 24.54511 1.000 9.64735 92 HIS A CA 1
ATOM 613 C C . HIS A 1 92 ? -0.07284 19.30961 24.77467 1.000 9.85095 92 HIS A C 1
ATOM 614 O O . HIS A 1 92 ? -1.24186 19.18717 24.39775 1.000 10.84423 92 HIS A O 1
ATOM 621 N N . SER A 1 93 ? 0.58003 18.32312 25.37806 1.000 9.24674 93 SER A N 1
ATOM 622 C CA . SER A 1 93 ? 0.03325 17.00019 25.63696 1.000 9.63474 93 SER A CA 1
ATOM 623 C C . SER A 1 93 ? 0.91062 16.39371 26.71339 1.000 8.54094 93 SER A C 1
ATOM 624 O O . SER A 1 93 ? 2.00834 16.87596 26.96812 1.000 8.66212 93 SER A O 1
ATOM 627 N N . PHE A 1 94 ? 0.43299 15.32562 27.32733 1.000 9.09758 94 PHE A N 1
ATOM 628 C CA . PHE A 1 94 ? 1.24280 14.57468 28.27531 1.000 9.74209 94 PHE A CA 1
ATOM 629 C C . PHE A 1 94 ? 1.02859 13.09331 28.02639 1.000 10.19594 94 PHE A C 1
ATOM 630 O O . PHE A 1 94 ? -0.01589 12.67819 27.51670 1.000 10.89110 94 PHE A O 1
ATOM 638 N N . ASN A 1 95 ? 2.04400 12.30169 28.35263 1.000 10.44919 95 ASN A N 1
ATOM 639 C CA . ASN A 1 95 ? 2.02815 10.86448 28.07892 1.000 10.90254 95 ASN A CA 1
ATOM 640 C C . ASN A 1 95 ? 2.08049 10.02806 29.34388 1.000 11.29268 95 ASN A C 1
ATOM 641 O O . ASN A 1 95 ? 2.31273 8.81825 29.26966 1.000 11.77981 95 ASN A O 1
ATOM 646 N N . VAL A 1 96 ? 1.84179 10.64409 30.49700 1.000 11.55804 96 VAL A N 1
ATOM 647 C CA . VAL A 1 96 ? 1.87072 9.97785 31.79281 1.000 11.19425 96 VAL A CA 1
ATOM 648 C C . VAL A 1 96 ? 0.47985 9.96903 32.40381 1.000 11.64776 96 VAL A C 1
ATOM 649 O O . VAL A 1 96 ? -0.39429 10.76446 32.04392 1.000 13.10634 96 VAL A O 1
ATOM 653 N N . SER A 1 97 ? 0.31677 9.11637 33.41096 1.000 12.02796 97 SER A N 1
ATOM 654 C CA . SER A 1 97 ? -0.90838 9.01471 34.19852 1.000 12.90504 97 SER A CA 1
ATOM 655 C C . SER A 1 97 ? -0.57667 9.28247 35.65778 1.000 11.70270 97 SER A C 1
ATOM 656 O O . SER A 1 97 ? 0.54204 9.04150 36.11010 1.000 11.76717 97 SER A O 1
ATOM 659 N N . VAL A 1 98 ? -1.56686 9.76457 36.40971 1.000 11.82808 98 VAL A N 1
ATOM 660 C CA . VAL A 1 98 ? -1.36216 9.96565 37.84207 1.000 11.97239 98 VAL A CA 1
ATOM 661 C C . VAL A 1 98 ? -1.04050 8.62811 38.50864 1.000 11.58501 98 VAL A C 1
ATOM 662 O O . VAL A 1 98 ? -1.70378 7.61644 38.25668 1.000 13.03532 98 VAL A O 1
ATOM 666 N N . GLY A 1 99 ? 0.01119 8.60993 39.34071 1.000 11.78091 99 GLY A N 1
ATOM 667 C CA . GLY A 1 99 ? 0.49743 7.40218 39.97813 1.000 11.96136 99 GLY A CA 1
ATOM 668 C C . GLY A 1 99 ? 1.66225 6.74996 39.26265 1.000 11.79361 99 GLY A C 1
ATOM 669 O O . GLY A 1 99 ? 2.30861 5.85949 39.83117 1.000 12.47604 99 GLY A O 1
ATOM 670 N N . GLN A 1 100 ? 1.96100 7.17008 38.03960 1.000 11.55515 100 GLN A N 1
ATOM 671 C CA . GLN A 1 100 ? 3.02406 6.54412 37.27019 1.000 11.11678 100 GLN A CA 1
ATOM 672 C C . GLN A 1 100 ? 4.38457 6.94760 37.82425 1.000 10.86888 100 GLN A C 1
ATOM 673 O O . GLN A 1 100 ? 4.62529 8.11623 38.13757 1.000 10.73139 100 GLN A O 1
ATOM 679 N N . ARG A 1 101 ? 5.28075 5.96596 37.94885 1.000 10.71533 101 ARG A N 1
ATOM 680 C CA . ARG A 1 101 ? 6.66240 6.20416 38.33569 1.000 11.13075 101 ARG A CA 1
ATOM 681 C C . ARG A 1 101 ? 7.47465 6.55009 37.09263 1.000 10.83468 101 ARG A C 1
ATOM 682 O O . ARG A 1 101 ? 7.39884 5.84799 36.06943 1.000 12.02793 101 ARG A O 1
ATOM 690 N N . VAL A 1 102 ? 8.25433 7.63319 37.17994 1.000 9.65283 102 VAL A N 1
ATOM 691 C CA . VAL A 1 102 ? 9.07915 8.08491 36.07778 1.000 9.92199 102 VAL A CA 1
ATOM 692 C C . VAL A 1 102 ? 10.52789 8.20676 36.53872 1.000 10.19506 102 VAL A C 1
ATOM 693 O O . VAL A 1 102 ? 10.81553 8.41252 37.72294 1.000 11.22115 102 VAL A O 1
ATOM 697 N N . THR A 1 103 ? 11.43782 8.08906 35.57095 1.000 10.24799 103 THR A N 1
ATOM 698 C CA . THR A 1 103 ? 12.88115 8.15767 35.75585 1.000 10.89529 103 THR A CA 1
ATOM 699 C C . THR A 1 103 ? 13.37766 9.54258 35.35004 1.000 10.21632 103 THR A C 1
ATOM 700 O O . THR A 1 103 ? 12.83211 10.15298 34.43575 1.000 10.09319 103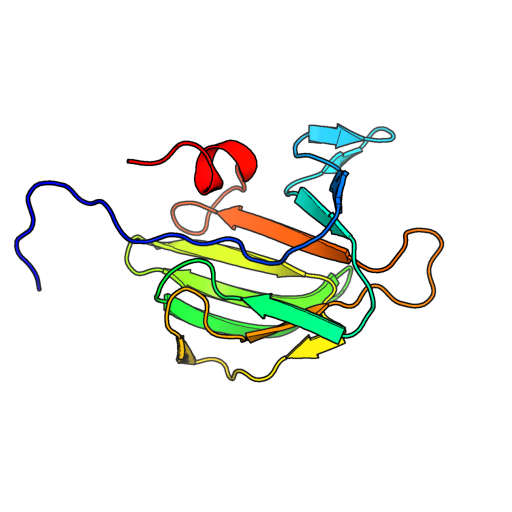 THR A O 1
ATOM 704 N N . ALA A 1 104 ? 14.42721 10.03454 36.01732 1.000 9.66006 104 ALA A N 1
ATOM 705 C CA . ALA A 1 104 ? 15.04640 11.29926 35.61226 1.000 10.04266 104 ALA A CA 1
ATOM 706 C C . ALA A 1 104 ? 15.31277 11.30844 34.11029 1.000 9.47495 104 ALA A C 1
ATOM 707 O O . ALA A 1 104 ? 15.94278 10.39325 33.57238 1.000 9.66793 104 ALA A O 1
ATOM 709 N N . GLY A 1 105 ? 14.83915 12.34838 33.43940 1.000 8.75140 105 GLY A N 1
ATOM 710 C CA . GLY A 1 105 ? 15.06209 12.52958 32.02536 1.000 8.61646 105 GLY A CA 1
ATOM 711 C C . GLY A 1 105 ? 14.03824 11.87905 31.12375 1.000 8.16303 105 GLY A C 1
ATOM 712 O O . GLY A 1 105 ? 14.02247 12.17109 29.91956 1.000 8.41179 105 GLY A O 1
ATOM 713 N N . GLU A 1 106 ? 13.20857 10.97596 31.65446 1.000 8.11816 106 GLU A N 1
ATOM 714 C CA . GLU A 1 106 ? 12.15212 10.34031 30.87235 1.000 8.41901 106 GLU A CA 1
ATOM 715 C C . GLU A 1 106 ? 11.15715 11.38873 30.36714 1.000 7.97415 106 GLU A C 1
ATOM 716 O O . GLU A 1 106 ? 10.82666 12.35154 31.07797 1.000 8.36379 106 GLU A O 1
ATOM 722 N N . GLN A 1 107 ? 10.68888 11.21818 29.12022 1.000 8.08684 107 GLN A N 1
ATOM 723 C CA . GLN A 1 107 ? 9.72519 12.16318 28.55993 1.000 8.31999 107 GLN A CA 1
ATOM 724 C C . GLN A 1 107 ? 8.35294 11.95687 29.18742 1.000 8.55577 107 GLN A C 1
ATOM 725 O O . GLN A 1 107 ? 7.83505 10.83265 29.20740 1.000 9.68910 107 GLN A O 1
ATOM 731 N N . ILE A 1 108 ? 7.77531 13.05302 29.68697 1.000 8.07731 108 ILE A N 1
ATOM 732 C CA . ILE A 1 108 ? 6.46891 13.04769 30.33802 1.000 8.09282 108 ILE A CA 1
ATOM 733 C C . ILE A 1 108 ? 5.45004 13.90659 29.60311 1.000 8.10405 108 ILE A C 1
ATOM 734 O O . ILE A 1 108 ? 4.24786 13.81388 29.89697 1.000 8.65810 108 ILE A O 1
ATOM 739 N N . ALA A 1 109 ? 5.87295 14.75490 28.66737 1.000 7.78258 109 ALA A N 1
ATOM 740 C CA . ALA A 1 109 ? 4.94546 15.68368 28.02177 1.000 8.37542 109 ALA A CA 1
ATOM 741 C C . ALA A 1 109 ? 5.61228 16.26037 26.78031 1.000 8.06924 109 ALA A C 1
ATOM 742 O O . ALA A 1 109 ? 6.78366 15.98446 26.48691 1.000 8.20189 109 ALA A O 1
ATOM 744 N N . GLU A 1 110 ? 4.85592 17.08091 26.05388 1.000 8.16744 110 GLU A N 1
ATOM 745 C CA . GLU A 1 110 ? 5.34792 17.86850 24.92645 1.000 8.63049 110 GLU A CA 1
ATOM 746 C C . GLU A 1 110 ? 5.07788 19.33583 25.20665 1.000 8.10165 110 GLU A C 1
ATOM 747 O O . GLU A 1 110 ? 4.04132 19.67462 25.77905 1.000 8.55075 110 GLU A O 1
ATOM 753 N N . MET A 1 111 ? 6.00152 20.20551 24.78489 1.000 7.92026 111 MET A N 1
ATOM 754 C CA . MET A 1 111 ? 5.88537 21.64764 25.01738 1.000 7.93912 111 MET A CA 1
ATOM 755 C C . MET A 1 111 ? 4.69846 22.25591 24.27968 1.000 8.16110 111 MET A C 1
ATOM 756 O O . MET A 1 111 ? 4.48754 21.99031 23.08548 1.000 8.12871 111 MET A O 1
ATOM 761 N N . GLY A 1 112 ? 3.98251 23.16631 24.96572 1.000 8.38400 112 GLY A N 1
ATOM 762 C CA . GLY A 1 112 ? 2.85072 23.86764 24.38157 1.000 8.90087 112 GLY A CA 1
ATOM 763 C C . GLY A 1 112 ? 3.00157 25.37808 24.49603 1.000 9.04738 112 GLY A C 1
ATOM 764 O O . GLY A 1 112 ? 4.08013 25.94342 24.26376 1.000 9.42860 112 GLY A O 1
ATOM 765 N N . ASN A 1 113 ? 1.88934 26.03741 24.84707 1.000 9.36111 113 ASN A N 1
ATOM 766 C CA . ASN A 1 113 ? 1.71366 27.49166 24.79567 1.000 10.03884 113 ASN A CA 1
ATOM 767 C C . ASN A 1 113 ? 1.58089 27.97118 23.36777 1.000 10.73804 113 ASN A C 1
ATOM 768 O O . ASN A 1 113 ? 2.37151 28.78164 22.88021 1.000 11.48181 113 ASN A O 1
ATOM 773 N N . GLU A 1 114 ? 0.55343 27.46958 22.71727 1.000 13.06914 114 GLU A N 1
ATOM 774 C CA . GLU A 1 114 ? 0.28547 27.70998 21.31877 1.000 13.32067 114 GLU A CA 1
ATOM 775 C C . GLU A 1 114 ? -0.65979 28.89966 21.17214 1.000 13.34861 114 GLU A C 1
ATOM 776 O O . GLU A 1 114 ? -1.52339 29.13329 22.02181 1.000 14.00178 114 GLU A O 1
ATOM 782 N N . GLY A 1 115 ? -0.52072 29.63211 20.06203 1.000 13.50769 115 GLY A N 1
ATOM 783 C CA . GLY A 1 115 ? -1.56068 30.57030 19.67735 1.000 13.15820 115 GLY A CA 1
ATOM 784 C C . GLY A 1 115 ? -1.64121 31.86478 20.45325 1.000 12.63331 115 GLY A C 1
ATOM 785 O O . GLY A 1 115 ? -2.68785 32.52036 20.42068 1.000 13.59167 115 GLY A O 1
ATOM 786 N N . GLN A 1 116 ? -0.57485 32.27252 21.13576 1.000 11.54181 116 GLN A N 1
ATOM 787 C CA . GLN A 1 116 ? -0.58090 33.46472 21.97679 1.000 10.95677 116 GLN A CA 1
ATOM 788 C C . GLN A 1 116 ? 0.55127 34.40688 21.59456 1.000 10.77611 116 GLN A C 1
ATOM 789 O O . GLN A 1 116 ? 1.45699 34.05126 20.84524 1.000 10.91506 116 GLN A O 1
ATOM 795 N N . SER A 1 117 ? 0.52214 35.61295 22.15882 1.000 10.02615 117 SER A N 1
ATOM 796 C CA . SER A 1 117 ? 1.60427 36.55167 21.86023 1.000 10.34574 117 SER A CA 1
ATOM 797 C C . SER A 1 117 ? 2.93969 36.09918 22.46011 1.000 10.16023 117 SER A C 1
ATOM 798 O O . SER A 1 117 ? 4.00020 36.40013 21.89947 1.000 12.12295 117 SER A O 1
ATOM 801 N N . THR A 1 118 ? 2.91378 35.39276 23.58947 1.000 9.56898 118 THR A N 1
ATOM 802 C CA . THR A 1 118 ? 4.10195 34.72110 24.10431 1.000 9.54286 118 THR A CA 1
ATOM 803 C C . THR A 1 118 ? 4.26078 33.40165 23.36599 1.000 9.49843 118 THR A C 1
ATOM 804 O O . THR A 1 118 ? 3.30830 32.63111 23.25674 1.000 10.25307 118 THR A O 1
ATOM 808 N N . GLY A 1 119 ? 5.46347 33.13713 22.85456 1.000 9.98385 119 GLY A N 1
ATOM 809 C CA . GLY A 1 119 ? 5.68139 31.94949 22.04983 1.000 10.42215 119 GLY A CA 1
ATOM 810 C C . GLY A 1 119 ? 5.65389 30.66441 22.87089 1.000 9.83741 119 GLY A C 1
ATOM 811 O O . GLY A 1 119 ? 5.65881 30.67379 24.12517 1.000 10.07294 119 GLY A O 1
ATOM 812 N N . PRO A 1 120 ? 5.66485 29.52480 22.16562 1.000 9.58545 120 PRO A N 1
ATOM 813 C CA . PRO A 1 120 ? 5.62387 28.22263 22.84263 1.000 9.62258 120 PRO A CA 1
ATOM 814 C C . PRO A 1 120 ? 6.75529 28.06818 23.85234 1.000 9.09849 120 PRO A C 1
ATOM 815 O O . PRO A 1 120 ? 7.89535 28.46890 23.61481 1.000 9.02492 120 PRO A O 1
ATOM 819 N N . HIS A 1 121 ? 6.42650 27.51141 25.01673 1.000 8.25241 121 HIS A N 1
ATOM 820 C CA . HIS A 1 121 ? 7.43638 27.34673 26.05572 1.000 8.03607 121 HIS A CA 1
ATOM 821 C C . HIS A 1 121 ? 6.90944 26.41755 27.13343 1.000 7.67582 121 HIS A C 1
ATOM 822 O O . HIS A 1 121 ? 5.70052 26.19517 27.25757 1.000 8.35299 121 HIS A O 1
ATOM 829 N N . LEU A 1 122 ? 7.84468 25.90911 27.93148 1.000 7.78412 122 LEU A N 1
ATOM 830 C CA . LEU A 1 122 ? 7.54101 25.23723 29.18587 1.000 7.45030 122 LEU A CA 1
ATOM 831 C C . LEU A 1 122 ? 7.61937 26.25564 30.31556 1.000 7.37704 122 LEU A C 1
ATOM 832 O O . LEU A 1 122 ? 8.54256 27.07950 30.36122 1.000 7.55076 122 LEU A O 1
ATOM 837 N N . HIS A 1 123 ? 6.62715 26.21551 31.21341 1.000 6.88490 123 HIS A N 1
ATOM 838 C CA . HIS A 1 123 ? 6.70035 26.89305 32.50813 1.000 7.15373 123 HIS A CA 1
ATOM 839 C C . HIS A 1 123 ? 7.07458 25.83915 33.53855 1.000 7.03756 123 HIS A C 1
ATOM 840 O O . HIS A 1 123 ? 6.35547 24.85158 33.68829 1.000 7.58226 123 HIS A O 1
ATOM 847 N N . PHE A 1 124 ? 8.16963 26.06047 34.25672 1.000 7.14122 124 PHE A N 1
ATOM 848 C CA . PHE A 1 124 ? 8.70579 25.06280 35.18910 1.000 6.91653 124 PHE A CA 1
ATOM 849 C C . PHE A 1 124 ? 8.82046 25.65607 36.58768 1.000 6.97362 124 PHE A C 1
ATOM 850 O O . PHE A 1 124 ? 9.33345 26.76689 36.75145 1.000 7.24746 124 PHE A O 1
ATOM 858 N N . GLU A 1 125 ? 8.31865 24.92281 37.57709 1.000 6.83982 125 GLU A N 1
ATOM 859 C CA . GLU A 1 125 ? 8.42189 25.33803 38.97581 1.000 7.49023 125 GLU A CA 1
ATOM 860 C C . GLU A 1 125 ? 9.05372 24.24835 39.82025 1.000 6.78225 125 GLU A C 1
ATOM 861 O O . GLU A 1 125 ? 8.93303 23.05456 39.51443 1.000 7.19458 125 GLU A O 1
ATOM 867 N N . VAL A 1 126 ? 9.67350 24.66953 40.92360 1.000 7.21270 126 VAL A N 1
ATOM 868 C CA . VAL A 1 126 ? 10.24855 23.77413 41.92864 1.000 7.65291 126 VAL A CA 1
ATOM 869 C C . VAL A 1 126 ? 9.66106 24.13828 43.28132 1.000 7.93640 126 VAL A C 1
ATOM 870 O O . VAL A 1 126 ? 9.74577 25.29400 43.70317 1.000 8.18087 126 VAL A O 1
ATOM 874 N N . ARG A 1 127 ? 9.10961 23.14959 43.98261 1.000 8.94315 127 ARG A N 1
ATOM 875 C CA . ARG A 1 127 ? 8.43166 23.36715 45.26553 1.000 9.46504 127 ARG A CA 1
ATOM 876 C C . ARG A 1 127 ? 8.95956 22.38870 46.31171 1.000 10.17389 127 ARG A C 1
ATOM 877 O O . ARG A 1 127 ? 8.41248 21.28125 46.47967 1.000 10.31085 127 ARG A O 1
ATOM 885 N N . PRO A 1 128 ? 10.01386 22.76773 47.04468 1.000 11.58409 128 PRO A N 1
ATOM 886 C CA . PRO A 1 128 ? 10.51105 21.90313 48.12632 1.000 12.76818 128 PRO A CA 1
ATOM 887 C C . PRO A 1 128 ? 9.39451 21.61346 49.11444 1.000 13.70894 128 PRO A C 1
ATOM 888 O O . PRO A 1 128 ? 8.57475 22.48055 49.41946 1.000 13.51606 128 PRO A O 1
ATOM 892 N N . GLY A 1 129 ? 9.30218 20.35604 49.53455 1.000 14.16518 129 GLY A N 1
ATOM 893 C CA . GLY A 1 129 ? 8.26365 19.94698 50.46007 1.000 15.27022 129 GLY A CA 1
ATOM 894 C C . GLY A 1 129 ? 6.85533 20.07670 49.91380 1.000 15.78556 129 GLY A C 1
ATOM 895 O O . GLY A 1 129 ? 5.88421 20.00425 50.67594 1.000 17.39436 129 GLY A O 1
ATOM 896 N N . GLY A 1 130 ? 6.71775 20.25542 48.59910 1.000 14.73909 130 GLY A N 1
ATOM 897 C CA . GLY A 1 130 ? 5.41367 20.53338 48.02628 1.000 14.60586 130 GLY A CA 1
ATOM 898 C C . GLY A 1 130 ? 4.85124 21.90386 48.32927 1.000 14.75742 130 GLY A C 1
ATOM 899 O O . GLY A 1 130 ? 3.68330 22.16730 48.00345 1.000 16.73392 130 GLY A O 1
ATOM 900 N N . GLY A 1 131 ? 5.64803 22.79644 48.91884 1.000 14.06426 131 GLY A N 1
ATOM 901 C CA . GLY A 1 131 ? 5.15710 24.07482 49.37952 1.000 13.80310 131 GLY A CA 1
ATOM 902 C C . GLY A 1 131 ? 5.40632 25.19609 48.40278 1.000 12.97809 131 GLY A C 1
ATOM 903 O O . GLY A 1 131 ? 5.11043 25.09071 47.20867 1.000 12.54721 131 GLY A O 1
ATOM 904 N N . ASP A 1 132 ? 5.95251 26.28865 48.91768 1.000 12.73096 132 ASP A N 1
ATOM 905 C CA . ASP A 1 132 ? 6.15260 27.49829 48.13103 1.000 13.18969 132 ASP A CA 1
ATOM 906 C C . ASP A 1 132 ? 7.22016 27.29165 47.05331 1.000 11.71120 132 ASP A C 1
ATOM 907 O O . ASP A 1 132 ? 8.20658 26.57729 47.24803 1.000 12.59006 132 ASP A O 1
ATOM 912 N N . ALA A 1 133 ? 7.00233 27.90572 45.89839 1.000 11.31714 133 ALA A N 1
ATOM 913 C CA . ALA A 1 133 ? 7.96642 27.84494 44.81459 1.000 10.69177 133 ALA A CA 1
ATOM 914 C C . ALA A 1 133 ? 9.26124 28.58422 45.16029 1.000 10.68939 133 ALA A C 1
ATOM 915 O O . ALA A 1 133 ? 9.28284 29.55653 45.92678 1.000 12.01059 133 ALA A O 1
ATOM 917 N N . ILE A 1 134 ? 10.36094 28.10751 44.57411 1.000 9.21583 134 ILE A N 1
ATOM 918 C CA . ILE A 1 134 ? 11.67729 28.73285 44.69332 1.000 9.36976 134 ILE A CA 1
ATOM 919 C C . ILE A 1 134 ? 12.24365 28.96639 43.29701 1.000 9.09536 134 ILE A C 1
ATOM 920 O O . ILE A 1 134 ? 11.75772 28.42999 42.30568 1.000 9.53759 134 ILE A O 1
ATOM 925 N N . ASP A 1 135 ? 13.32069 29.75324 43.22745 1.000 8.90575 135 ASP A N 1
ATOM 926 C CA . ASP A 1 135 ? 13.98509 29.98669 41.94225 1.000 8.87766 135 ASP A CA 1
ATOM 927 C C . ASP A 1 135 ? 14.51280 28.66314 41.38678 1.000 8.26656 135 ASP A C 1
ATOM 928 O O . ASP A 1 135 ? 15.39046 28.03669 42.00107 1.000 8.90718 1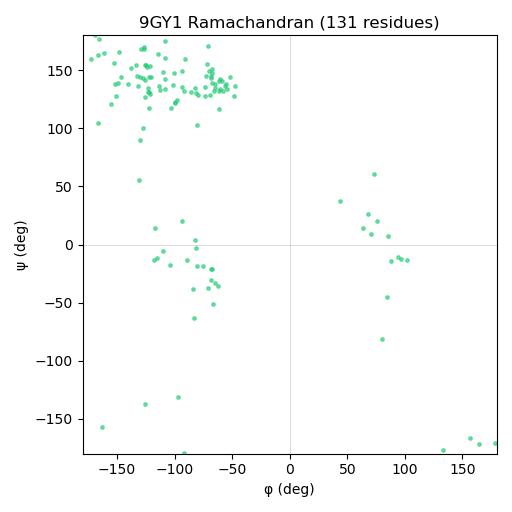35 ASP A O 1
ATOM 933 N N . PRO A 1 136 ? 14.02202 28.20175 40.23525 1.000 7.70981 136 PRO A N 1
ATOM 934 C CA . PRO A 1 136 ? 14.50553 26.90620 39.70994 1.000 8.11274 136 PRO A CA 1
ATOM 935 C C . PRO A 1 136 ? 15.94267 26.90931 39.24155 1.000 7.73605 136 PRO A C 1
ATOM 936 O O . PRO A 1 136 ? 16.51882 25.82163 39.11645 1.000 8.74173 136 PRO A O 1
ATOM 940 N N . VAL A 1 137 ? 16.53614 28.05347 38.91515 1.000 8.66639 137 VAL A N 1
ATOM 941 C CA . VAL A 1 137 ? 17.82826 28.03032 38.22767 1.000 9.44531 137 VAL A CA 1
ATOM 942 C C . VAL A 1 137 ? 18.92412 27.46668 39.13040 1.000 9.15132 137 VAL A C 1
ATOM 943 O O . VAL A 1 137 ? 19.60665 26.52647 38.71653 1.000 9.58105 137 VAL A O 1
ATOM 947 N N . PRO A 1 138 ? 19.10697 27.94232 40.36820 1.000 9.47180 138 PRO A N 1
ATOM 948 C CA . PRO A 1 138 ? 20.11128 27.30404 41.22645 1.000 9.38262 138 PRO A CA 1
ATOM 949 C C . PRO A 1 138 ? 19.74889 25.88253 41.55611 1.000 8.83242 138 PRO A C 1
ATOM 950 O O . PRO A 1 138 ? 20.63832 25.02669 41.65818 1.000 9.59183 138 PRO A O 1
ATOM 954 N N . TRP A 1 139 ? 18.45258 25.59469 41.68574 1.000 8.60586 139 TRP A N 1
ATOM 955 C CA . TRP A 1 139 ? 18.03457 24.23054 42.00176 1.000 8.72099 139 TRP A CA 1
ATOM 956 C C . TRP A 1 139 ? 18.46010 23.25748 40.88891 1.000 8.98558 139 TRP A C 1
ATOM 957 O O . TRP A 1 139 ? 18.81684 22.10738 41.17325 1.000 9.23491 139 TRP A O 1
ATOM 968 N N . LEU A 1 140 ? 18.42239 23.70164 39.61868 1.000 8.18250 140 LEU A N 1
ATOM 969 C CA . LEU A 1 140 ? 18.84171 22.86601 38.49551 1.000 8.93717 140 LEU A CA 1
ATOM 970 C C . LEU A 1 140 ? 20.34804 22.89840 38.26814 1.000 9.64549 140 LEU A C 1
ATOM 971 O O . LEU A 1 140 ? 20.94847 21.87260 37.93321 1.000 10.68498 140 LEU A O 1
ATOM 976 N N . LYS A 1 141 ? 20.97701 24.06152 38.42888 1.000 9.55595 141 LYS A N 1
ATOM 977 C CA . LYS A 1 141 ? 22.31510 24.27433 37.89615 1.000 10.44442 141 LYS A CA 1
ATOM 978 C C . LYS A 1 141 ? 23.38787 24.37292 38.96348 1.000 9.88340 141 LYS A C 1
ATOM 979 O O . LYS A 1 141 ? 24.57031 24.47853 38.61265 1.000 10.57220 141 LYS A O 1
ATOM 985 N N . GLU A 1 142 ? 23.01946 24.36811 40.24462 1.000 9.47230 142 GLU A N 1
ATOM 986 C CA . GLU A 1 142 ? 23.96374 24.59360 41.33270 1.000 9.72948 142 GLU A CA 1
ATOM 987 C C . GLU A 1 142 ? 23.79101 23.49032 42.39092 1.000 9.20326 142 GLU A C 1
ATOM 988 O O . GLU A 1 142 ? 23.55079 23.76639 43.56762 1.000 9.72593 142 GLU A O 1
ATOM 994 N N . ARG A 1 143 ? 23.90435 22.21730 41.95978 1.000 8.69023 143 ARG A N 1
ATOM 995 C CA . ARG A 1 143 ? 23.77169 21.05924 42.83812 1.000 8.31945 143 ARG A CA 1
ATOM 996 C C . ARG A 1 143 ? 25.12650 20.38334 43.07790 1.000 8.80603 143 ARG A C 1
ATOM 997 O O . ARG A 1 143 ? 26.15493 20.73590 42.49030 1.000 9.22545 143 ARG A O 1
ATOM 1005 N N . GLY A 1 144 ? 25.10938 19.38093 43.94872 1.000 8.26466 144 GLY A N 1
ATOM 1006 C CA . GLY A 1 144 ? 26.28405 18.55796 44.15729 1.000 8.10027 144 GLY A CA 1
ATOM 1007 C C . GLY A 1 144 ? 27.44573 19.29970 44.77863 1.000 8.17449 144 GLY A C 1
ATOM 1008 O O . GLY A 1 144 ? 27.26722 20.18780 45.65332 1.000 8.04721 144 GLY A O 1
#

Sequence (133 aa):
LYFQSNAGQKVVLPAEGRFTSGYGPRWGRMHNGIDIANGIGTPIYSVMDGTVINAGPAQGFGKWVRVRHDDGTITVYGHVHSFNVSVGQRVTAGEQIAEMGNEGQSTGPHLHFEVRPGGGDAIDPVPWLKERG